Protein AF-A0A6A6KZ09-F1 (afdb_monomer)

pLDDT: mean 76.93, std 16.07, range [36.97, 96.5]

Radius of gyration: 19.45 Å; Cα contacts (8 Å, |Δi|>4): 81; chains: 1; bounding box: 39×42×60 Å

Organism: Hevea brasiliensis (NCBI:txid3981)

Solvent-accessible surface area (backbone atoms only — not comparable to full-atom values): 8174 Å² total; per-residue (Å²): 124,64,68,65,55,52,52,53,50,52,52,50,53,54,50,50,65,60,50,52,60,65,49,68,30,58,37,74,63,35,49,43,50,54,49,35,51,58,42,62,67,44,78,95,52,94,56,80,73,77,75,91,54,68,68,57,50,54,53,51,49,55,52,50,63,74,38,57,92,48,96,66,71,72,73,77,58,85,50,84,94,65,86,62,79,85,70,97,59,95,74,46,50,38,57,47,50,51,56,41,45,62,50,49,84,44,50,36,80,92,76,73,41,66,57,84,84,76,58,61,97,61,52,62,82,82,67,74,58,113

InterPro domains:
  IPR014044 CAP domain [PF00188] (32-111)
  IPR014044 CAP domain [SM00198] (26-126)
  IPR035940 CAP superfamily [G3DSA:3.40.33.10] (26-118)
  IPR035940 CAP superfamily [SSF55797] (23-130)

Sequence (130 aa):
MGLCKISVFLACVVGLALVLPSHAQNSIQDYLNAHNTARSAITGANIPALVWNTTLTTQVTAYINSVLGQCDINVDLSVSGLNVKVAQNVLTGLDAVNAWVSEQVYYNYATNSCNGGYSPPGNIPGQLPY

Foldseek 3Di:
DVVVVVVVVVVVVVVCVVVVVLVVQADPVNLQVLVQVLQVVPPPDPGDRDDDDVVVVVVVVVQQVVQPPDPDRDDPQVDPPDADDDDPDDDTSNNSLVVLSVLCVQADPVVRAGNPDDDDVRHDHTHDSD

Structure (mmCIF, N/CA/C/O backbone):
data_AF-A0A6A6KZ09-F1
#
_entry.id   AF-A0A6A6KZ09-F1
#
loop_
_atom_site.group_PDB
_atom_site.id
_atom_site.type_symbol
_atom_site.label_atom_id
_atom_site.label_alt_id
_atom_site.label_comp_id
_atom_site.label_asym_id
_atom_site.label_entity_id
_atom_site.label_seq_id
_atom_site.pdbx_PDB_ins_code
_atom_site.Cartn_x
_atom_site.Cartn_y
_atom_site.Cartn_z
_atom_site.occupancy
_atom_site.B_iso_or_equiv
_atom_site.auth_seq_id
_atom_site.auth_comp_id
_atom_site.auth_asym_id
_atom_site.auth_atom_id
_atom_site.pdbx_PDB_model_num
ATOM 1 N N . MET A 1 1 ? -22.647 -26.891 38.290 1.00 56.31 1 MET A N 1
ATOM 2 C CA . MET A 1 1 ? -21.599 -25.843 38.188 1.00 56.31 1 MET A CA 1
ATOM 3 C C . MET A 1 1 ? -20.588 -26.047 37.044 1.00 56.31 1 MET A C 1
ATOM 5 O O . MET A 1 1 ? -19.990 -25.065 36.628 1.00 56.31 1 MET A O 1
ATOM 9 N N . GLY A 1 2 ? -20.350 -27.274 36.546 1.00 55.88 2 GLY A N 1
ATOM 10 C CA . GLY A 1 2 ? -19.326 -27.547 35.515 1.00 55.88 2 GLY A CA 1
ATOM 11 C C . GLY A 1 2 ? -19.730 -27.232 34.065 1.00 55.88 2 GLY A C 1
ATOM 12 O O . GLY A 1 2 ? -18.916 -26.711 33.313 1.00 55.88 2 GLY A O 1
ATOM 13 N N . LEU A 1 3 ? -20.995 -27.458 33.687 1.00 54.03 3 LEU A N 1
ATOM 14 C CA . LEU A 1 3 ? -21.478 -27.234 32.313 1.00 54.03 3 LEU A CA 1
ATOM 15 C C . LEU A 1 3 ? -21.468 -25.755 31.882 1.00 54.03 3 LEU A C 1
ATOM 17 O O . LEU A 1 3 ? -21.058 -25.459 30.764 1.00 54.03 3 LEU A O 1
ATOM 21 N N . CYS A 1 4 ? -21.816 -24.812 32.769 1.00 52.12 4 CYS A N 1
ATOM 22 C CA . CYS A 1 4 ? -21.704 -23.377 32.460 1.00 52.12 4 CYS A CA 1
ATOM 23 C C . CYS A 1 4 ? -20.249 -22.931 32.255 1.00 52.12 4 CYS A C 1
ATOM 25 O O . CYS A 1 4 ? -19.993 -22.073 31.422 1.00 52.12 4 CYS A O 1
ATOM 27 N N . LYS A 1 5 ? -19.287 -23.528 32.974 1.00 50.59 5 LYS A N 1
ATOM 28 C CA . LYS A 1 5 ? -17.859 -23.202 32.827 1.00 50.59 5 LYS A CA 1
ATOM 29 C C . LYS A 1 5 ? -17.296 -23.692 31.491 1.00 50.59 5 LYS A C 1
ATOM 31 O O . LYS A 1 5 ? -16.530 -22.971 30.866 1.00 50.59 5 LYS A O 1
ATOM 36 N N . ILE A 1 6 ? -17.717 -24.875 31.039 1.00 61.97 6 ILE A N 1
ATOM 37 C CA . ILE A 1 6 ? -17.335 -25.429 29.730 1.00 61.97 6 ILE A CA 1
ATOM 38 C C . ILE A 1 6 ? -17.971 -24.612 28.596 1.00 61.97 6 ILE A C 1
ATOM 40 O O . ILE A 1 6 ? -17.287 -24.286 27.634 1.00 61.97 6 ILE A O 1
ATOM 44 N N . SER A 1 7 ? -19.241 -24.217 28.742 1.00 69.06 7 SER A N 1
ATOM 45 C CA . SER A 1 7 ? -19.957 -23.378 27.769 1.00 69.06 7 SER A CA 1
ATOM 46 C C . SER A 1 7 ? -19.316 -21.993 27.597 1.00 69.06 7 SER A C 1
A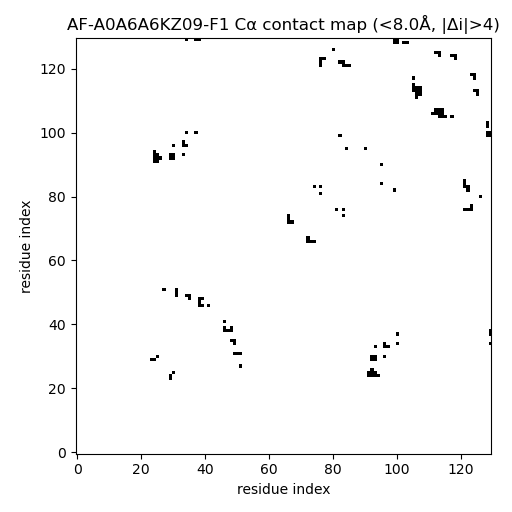TOM 48 O O . SER A 1 7 ? -19.065 -21.560 26.474 1.00 69.06 7 SER A O 1
ATOM 50 N N . VAL A 1 8 ? -18.951 -21.332 28.702 1.00 69.56 8 VAL A N 1
ATOM 51 C CA . VAL A 1 8 ? -18.245 -20.039 28.670 1.00 69.56 8 VAL A CA 1
ATOM 52 C C . VAL A 1 8 ? -16.852 -20.175 28.048 1.00 69.56 8 VAL A C 1
ATOM 54 O O . VAL A 1 8 ? -16.453 -19.333 27.250 1.00 69.56 8 VAL A O 1
ATOM 57 N N . PHE A 1 9 ? -16.122 -21.251 28.356 1.00 72.12 9 PHE A N 1
ATOM 58 C CA . PHE A 1 9 ? -14.796 -21.489 27.784 1.00 72.12 9 PHE A CA 1
ATOM 59 C C . PHE A 1 9 ? -14.858 -21.732 26.268 1.00 72.12 9 PHE A C 1
ATOM 61 O O . PHE A 1 9 ? -14.078 -21.148 25.521 1.00 72.12 9 PHE A O 1
ATOM 68 N N . LEU A 1 10 ? -15.827 -22.527 25.800 1.00 69.69 10 LEU A N 1
ATOM 69 C CA . LEU A 1 10 ? -16.043 -22.774 24.371 1.00 69.69 10 LEU A CA 1
ATOM 70 C C . LEU A 1 10 ? -16.433 -21.486 23.629 1.00 69.69 10 LEU A C 1
ATOM 72 O O . LEU A 1 10 ? -15.894 -21.208 22.561 1.00 69.69 10 LEU A O 1
ATOM 76 N N . ALA A 1 11 ? -17.313 -20.670 24.219 1.00 70.56 11 ALA A N 1
ATOM 77 C CA . ALA A 1 11 ? -17.700 -19.375 23.664 1.00 70.56 11 ALA A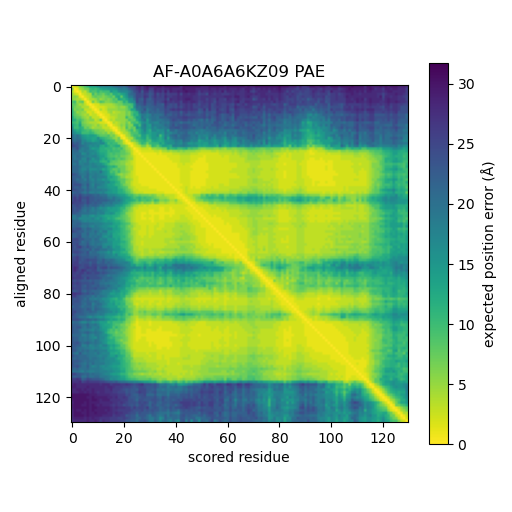 CA 1
ATOM 78 C C . ALA A 1 11 ? -16.511 -18.399 23.575 1.00 70.56 11 ALA A C 1
ATOM 80 O O . ALA A 1 11 ? -16.359 -17.716 22.564 1.00 70.56 11 ALA A O 1
ATOM 81 N N . CYS A 1 12 ? -15.626 -18.372 24.578 1.00 70.31 12 CYS A N 1
ATOM 82 C CA . CYS A 1 12 ? -14.395 -17.577 24.541 1.00 70.31 12 CYS A CA 1
ATOM 83 C C . CYS A 1 12 ? -13.420 -18.038 23.451 1.00 70.31 12 CYS A C 1
ATOM 85 O O . CYS A 1 12 ? -12.861 -17.196 22.755 1.00 70.31 12 CYS A O 1
ATOM 87 N N . VAL A 1 13 ? -13.216 -19.350 23.283 1.00 72.75 13 VAL A N 1
ATOM 88 C CA . VAL A 1 13 ? -12.305 -19.894 22.258 1.00 72.75 13 VAL A CA 1
ATOM 89 C C . VAL A 1 13 ? -12.826 -19.602 20.850 1.00 72.75 13 VAL A C 1
ATOM 91 O O . VAL A 1 13 ? -12.057 -19.167 19.996 1.00 72.75 13 VAL A O 1
ATOM 94 N N . VAL A 1 14 ? -14.132 -19.769 20.617 1.00 70.88 14 VAL A N 1
ATOM 95 C CA . VAL A 1 14 ? -14.765 -19.431 19.332 1.00 70.88 14 VAL A CA 1
ATOM 96 C C . VAL A 1 14 ? -14.723 -17.919 19.077 1.00 70.88 14 VAL A C 1
ATOM 98 O O . VAL A 1 14 ? -14.389 -17.499 17.973 1.00 70.88 14 VAL A O 1
ATOM 101 N N . GLY A 1 15 ? -14.981 -17.091 20.095 1.00 64.25 15 GLY A N 1
ATOM 102 C CA . GLY A 1 15 ? -14.870 -15.633 19.994 1.00 64.25 15 GLY A CA 1
ATOM 103 C C . GLY A 1 15 ? -13.452 -15.163 19.647 1.00 64.25 15 GLY A C 1
ATOM 104 O O . GLY A 1 15 ? -13.283 -14.363 18.731 1.00 64.25 15 GLY A O 1
ATOM 105 N N . LEU A 1 16 ? -12.420 -15.705 20.306 1.00 61.59 16 LEU A N 1
ATOM 106 C CA . LEU A 1 16 ? -11.020 -15.411 19.973 1.00 61.59 16 LEU A CA 1
ATOM 107 C C . LEU A 1 16 ? -10.675 -15.850 18.545 1.00 61.59 16 LEU A C 1
ATOM 109 O O . LEU A 1 16 ? -10.069 -15.081 17.803 1.00 61.59 16 LEU A O 1
ATOM 113 N N . ALA A 1 17 ? -11.086 -17.055 18.144 1.00 62.19 17 ALA A N 1
ATOM 114 C CA . ALA A 1 17 ? -10.800 -17.597 16.817 1.00 62.19 17 ALA A CA 1
ATOM 115 C C . ALA A 1 17 ? -11.421 -16.775 15.674 1.00 62.19 17 ALA A C 1
ATOM 117 O O . ALA A 1 17 ? -10.877 -16.775 14.575 1.00 62.19 17 ALA A O 1
ATOM 118 N N . LEU A 1 18 ? -12.527 -16.067 15.922 1.00 60.19 18 LEU A N 1
ATOM 119 C CA . LEU A 1 18 ? -13.186 -15.205 14.934 1.00 60.19 18 LEU A CA 1
ATOM 120 C C . LEU A 1 18 ? -12.644 -13.766 14.937 1.00 60.19 18 LEU A C 1
ATOM 122 O O . LEU A 1 18 ? -12.572 -13.137 13.884 1.00 60.19 18 LEU A O 1
ATOM 126 N N . VAL A 1 19 ? -12.225 -13.243 16.093 1.00 58.66 19 VAL A N 1
ATOM 127 C CA . VAL A 1 19 ? -11.699 -11.872 16.221 1.00 58.66 19 VAL A CA 1
ATOM 128 C C . VAL A 1 19 ? -10.245 -11.772 15.740 1.00 58.66 19 VAL A C 1
ATOM 130 O O . VAL A 1 19 ? -9.892 -10.821 15.043 1.00 58.66 19 VAL A O 1
ATOM 133 N N . LEU A 1 20 ? -9.405 -12.772 16.023 1.00 57.66 20 LEU A N 1
ATOM 134 C CA . LEU A 1 20 ? -7.997 -12.816 15.597 1.00 57.66 20 LEU A CA 1
ATOM 135 C C . LEU A 1 20 ? -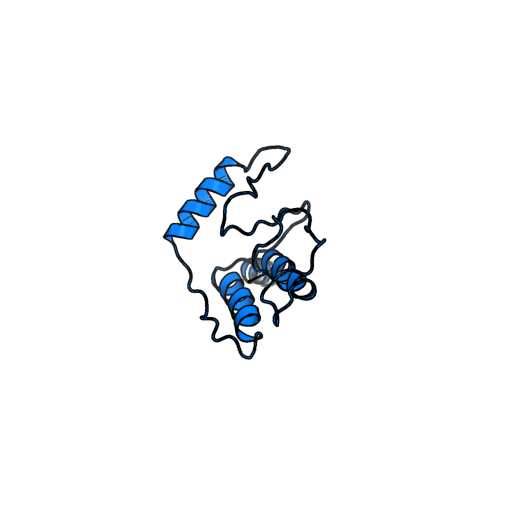7.777 -12.647 14.074 1.00 57.66 20 LEU A C 1
ATOM 137 O O . LEU A 1 20 ? -6.957 -11.804 13.705 1.00 57.66 20 LEU A O 1
ATOM 141 N N . PRO A 1 21 ? -8.488 -13.358 13.172 1.00 57.22 21 PRO A N 1
ATOM 142 C CA . PRO A 1 21 ? -8.298 -13.189 11.730 1.00 57.22 21 PRO A CA 1
ATOM 143 C C . PRO A 1 21 ? -8.726 -11.804 11.224 1.00 57.22 21 PRO A C 1
ATOM 145 O O . PRO A 1 21 ? -8.094 -11.285 10.310 1.00 57.22 21 PRO A O 1
ATOM 148 N N . SER A 1 22 ? -9.726 -11.161 11.845 1.00 57.50 22 SER A N 1
ATOM 149 C CA . SER A 1 22 ? -10.148 -9.802 11.460 1.00 57.50 22 SER A CA 1
ATOM 150 C C . SER A 1 22 ? -9.096 -8.724 11.763 1.00 57.50 22 SER A C 1
ATOM 152 O O . SER A 1 22 ? -9.004 -7.725 11.048 1.00 57.50 22 SER A O 1
ATOM 154 N N . HIS A 1 23 ? -8.252 -8.934 12.779 1.00 59.25 23 HIS A N 1
ATOM 155 C CA . HIS A 1 23 ? -7.127 -8.045 13.087 1.00 59.25 23 HIS A CA 1
ATOM 156 C C . HIS A 1 23 ? -5.867 -8.376 12.280 1.00 59.25 23 HIS A C 1
ATOM 158 O O . HIS A 1 23 ? -5.100 -7.467 11.970 1.00 59.25 23 HIS A O 1
ATOM 164 N N . ALA A 1 24 ? -5.681 -9.644 11.903 1.00 66.31 24 ALA A N 1
ATOM 165 C CA . ALA A 1 24 ? -4.547 -10.119 11.105 1.00 66.31 24 ALA A CA 1
ATOM 166 C C . ALA A 1 24 ? -4.588 -9.700 9.622 1.00 66.31 24 ALA A C 1
ATOM 168 O O . ALA A 1 24 ? -3.766 -10.158 8.840 1.00 66.31 24 ALA A O 1
ATOM 169 N N . GLN A 1 25 ? -5.575 -8.905 9.205 1.00 79.75 25 GLN A N 1
ATOM 170 C CA . GLN A 1 25 ? -5.679 -8.368 7.840 1.00 79.75 25 GLN A CA 1
ATOM 171 C C . GLN A 1 25 ? -5.678 -6.831 7.820 1.00 79.75 25 GLN A C 1
ATOM 173 O O . GLN A 1 25 ? -5.819 -6.213 6.765 1.00 79.75 25 GLN A O 1
ATOM 178 N N . ASN A 1 26 ? -5.545 -6.210 8.996 1.00 88.25 26 ASN A N 1
ATOM 179 C CA . ASN A 1 26 ? -5.625 -4.765 9.207 1.00 88.25 26 ASN A CA 1
ATOM 180 C C . ASN A 1 26 ? -4.448 -4.227 10.038 1.00 88.25 26 ASN A C 1
ATOM 182 O O . ASN A 1 26 ? -4.452 -3.056 10.421 1.00 88.25 26 ASN A O 1
ATOM 186 N N . SER A 1 27 ? -3.448 -5.056 10.347 1.00 92.44 27 SER A N 1
ATOM 187 C CA . SER A 1 27 ? -2.255 -4.612 11.060 1.00 92.44 27 SER A CA 1
ATOM 188 C C . SER A 1 27 ? -1.296 -3.884 10.116 1.00 92.44 27 SER A C 1
ATOM 190 O O . SER A 1 27 ? -1.260 -4.142 8.915 1.00 92.44 27 SER A O 1
ATOM 192 N N . ILE A 1 28 ? -0.453 -3.006 10.670 1.00 93.62 28 ILE A N 1
ATOM 193 C CA . ILE A 1 28 ? 0.642 -2.336 9.940 1.00 93.62 28 ILE A CA 1
ATOM 194 C C . ILE A 1 28 ? 1.486 -3.340 9.142 1.00 93.62 28 ILE A C 1
ATOM 196 O O . ILE A 1 28 ? 1.887 -3.070 8.009 1.00 93.62 28 ILE A O 1
ATOM 200 N N . GLN A 1 29 ? 1.745 -4.507 9.735 1.00 95.19 29 GLN A N 1
ATOM 201 C CA . GLN A 1 29 ? 2.570 -5.530 9.117 1.00 95.19 29 GLN A CA 1
ATOM 202 C C . GLN A 1 29 ? 1.891 -6.150 7.893 1.00 95.19 29 GLN A C 1
ATOM 204 O O . GLN A 1 29 ? 2.590 -6.490 6.944 1.00 95.19 29 GLN A O 1
ATOM 209 N N . ASP A 1 30 ? 0.560 -6.238 7.866 1.00 94.50 30 ASP A N 1
ATOM 210 C CA . ASP A 1 30 ? -0.178 -6.783 6.720 1.00 94.50 30 ASP A CA 1
ATOM 211 C C . ASP A 1 30 ? -0.055 -5.857 5.508 1.00 94.50 30 ASP A C 1
ATOM 213 O O . ASP A 1 30 ? 0.279 -6.315 4.414 1.00 94.50 30 ASP A O 1
ATOM 217 N N . TYR A 1 31 ? -0.204 -4.543 5.722 1.00 93.75 31 TYR A N 1
ATOM 218 C CA . TYR A 1 31 ? 0.038 -3.538 4.682 1.00 93.75 31 TYR A CA 1
ATOM 219 C C . TYR A 1 31 ? 1.474 -3.610 4.153 1.00 93.75 31 TYR A C 1
ATOM 221 O O . TYR A 1 31 ? 1.678 -3.636 2.939 1.00 93.75 31 TYR A O 1
ATOM 229 N N . LEU A 1 32 ? 2.474 -3.649 5.043 1.00 95.94 32 LEU A N 1
ATOM 230 C CA . LEU A 1 32 ? 3.882 -3.710 4.638 1.00 95.94 32 LEU A CA 1
ATOM 231 C C . LEU A 1 32 ? 4.220 -5.009 3.908 1.00 95.94 32 LEU A C 1
ATOM 233 O O . LEU A 1 32 ? 4.891 -4.966 2.881 1.00 95.94 32 LEU A O 1
ATOM 237 N N . ASN A 1 33 ? 3.768 -6.155 4.417 1.00 96.19 33 ASN A N 1
ATOM 238 C CA . ASN A 1 33 ? 4.050 -7.458 3.822 1.00 96.19 33 ASN A CA 1
ATOM 239 C C . ASN A 1 33 ? 3.473 -7.555 2.414 1.00 96.19 33 ASN A C 1
ATOM 241 O O . ASN A 1 33 ? 4.185 -7.972 1.501 1.00 96.19 33 ASN A O 1
ATOM 245 N N . ALA A 1 34 ? 2.217 -7.147 2.224 1.00 95.62 34 ALA A N 1
ATOM 246 C CA . ALA A 1 34 ? 1.571 -7.193 0.920 1.00 95.62 34 ALA A CA 1
ATOM 247 C C . ALA A 1 34 ? 2.285 -6.286 -0.100 1.00 95.62 34 ALA A C 1
ATOM 249 O O . ALA A 1 34 ? 2.659 -6.760 -1.175 1.00 95.62 34 ALA A O 1
ATOM 250 N N . HIS A 1 35 ? 2.594 -5.033 0.263 1.00 95.69 35 HIS A N 1
ATOM 251 C CA . HIS A 1 35 ? 3.356 -4.133 -0.614 1.00 95.69 35 HIS A CA 1
ATOM 252 C C . HIS A 1 35 ? 4.762 -4.666 -0.908 1.00 95.69 35 HIS A C 1
ATOM 254 O O . HIS A 1 35 ? 5.181 -4.719 -2.060 1.00 95.69 35 HIS A O 1
ATOM 260 N N . ASN A 1 36 ? 5.509 -5.089 0.113 1.00 96.31 36 ASN A N 1
ATOM 261 C CA . ASN A 1 36 ? 6.892 -5.538 -0.060 1.00 96.31 36 ASN A CA 1
ATOM 262 C C . ASN A 1 36 ? 6.985 -6.852 -0.844 1.00 96.31 36 ASN A C 1
ATOM 264 O O . ASN A 1 36 ? 7.942 -7.053 -1.594 1.00 96.31 36 ASN A O 1
ATOM 268 N N . THR A 1 37 ? 5.970 -7.713 -0.744 1.00 95.69 37 THR A N 1
ATOM 269 C CA . THR A 1 37 ? 5.850 -8.903 -1.595 1.00 95.69 37 THR A CA 1
ATOM 270 C C . THR A 1 37 ? 5.681 -8.495 -3.056 1.00 95.69 37 THR A C 1
ATOM 272 O O . THR A 1 37 ? 6.456 -8.939 -3.898 1.00 95.69 37 THR A O 1
ATOM 275 N N . ALA A 1 38 ? 4.749 -7.586 -3.360 1.00 94.19 38 ALA A N 1
ATOM 276 C CA . ALA A 1 38 ? 4.548 -7.096 -4.725 1.00 94.19 38 ALA A CA 1
ATOM 277 C C . ALA A 1 38 ? 5.801 -6.404 -5.292 1.00 94.19 38 ALA A C 1
ATOM 279 O O . ALA A 1 38 ? 6.214 -6.680 -6.415 1.00 94.19 38 ALA A O 1
ATOM 280 N N . ARG A 1 39 ? 6.461 -5.559 -4.491 1.00 94.12 39 ARG A N 1
ATOM 281 C CA . ARG A 1 39 ? 7.681 -4.834 -4.887 1.00 94.12 39 ARG A CA 1
ATOM 282 C C . ARG A 1 39 ? 8.858 -5.766 -5.169 1.00 94.12 39 ARG A C 1
ATOM 284 O O . ARG A 1 39 ? 9.585 -5.544 -6.130 1.00 94.12 39 ARG A O 1
ATOM 291 N N . SER A 1 40 ? 9.038 -6.808 -4.356 1.00 93.75 40 SER A N 1
ATOM 292 C CA . SER A 1 40 ? 10.132 -7.779 -4.531 1.00 93.75 40 SER A CA 1
ATOM 293 C C . SER A 1 40 ? 9.910 -8.754 -5.690 1.00 93.75 40 SER A C 1
ATOM 295 O O . SER A 1 40 ? 10.881 -9.278 -6.232 1.00 93.75 40 SER A O 1
ATOM 297 N N . ALA A 1 41 ? 8.660 -8.968 -6.111 1.00 92.12 41 ALA A N 1
ATOM 298 C CA . ALA A 1 41 ? 8.336 -9.795 -7.271 1.00 92.12 41 ALA A CA 1
ATOM 299 C C . ALA A 1 41 ? 8.783 -9.169 -8.608 1.00 92.12 41 ALA A C 1
ATOM 301 O O . ALA A 1 41 ? 8.901 -9.874 -9.611 1.00 92.12 41 ALA A O 1
ATOM 302 N N . ILE A 1 42 ? 9.060 -7.862 -8.636 1.00 88.88 42 ILE A N 1
ATOM 303 C CA . ILE A 1 42 ? 9.521 -7.155 -9.833 1.00 88.88 42 ILE A CA 1
ATOM 304 C C . ILE A 1 42 ? 11.025 -7.397 -10.006 1.00 88.88 42 ILE A C 1
ATOM 306 O O . ILE A 1 42 ? 11.876 -6.662 -9.509 1.00 88.88 42 ILE A O 1
ATOM 310 N N . THR A 1 43 ? 11.369 -8.454 -10.736 1.00 84.44 43 THR A N 1
ATOM 311 C CA . THR A 1 43 ? 12.765 -8.800 -11.021 1.00 84.44 43 THR A CA 1
ATOM 312 C C . THR A 1 43 ? 13.406 -7.801 -11.986 1.00 84.44 43 THR A C 1
ATOM 314 O O . THR A 1 43 ? 12.798 -7.426 -12.985 1.00 84.44 43 THR A O 1
ATOM 317 N N . GLY A 1 44 ? 14.657 -7.411 -11.732 1.00 81.19 44 GLY A N 1
ATOM 318 C CA . GLY A 1 44 ? 15.420 -6.503 -12.603 1.00 81.19 44 GLY A CA 1
ATOM 319 C C . GLY A 1 44 ? 15.280 -5.018 -12.256 1.00 81.19 44 GLY A C 1
ATOM 320 O O . GLY A 1 44 ? 16.089 -4.214 -12.714 1.00 81.19 44 GLY A O 1
ATOM 321 N N . ALA A 1 45 ? 14.332 -4.661 -11.387 1.00 76.31 45 ALA A N 1
ATOM 322 C CA . ALA A 1 45 ? 14.278 -3.361 -10.737 1.00 76.31 45 ALA A CA 1
ATOM 323 C C . ALA A 1 45 ? 14.678 -3.533 -9.264 1.00 76.31 45 ALA A C 1
ATOM 325 O O . ALA A 1 45 ? 14.046 -4.278 -8.520 1.00 76.31 45 ALA A O 1
ATOM 326 N N . ASN A 1 46 ? 15.739 -2.856 -8.822 1.00 84.94 46 ASN A N 1
ATOM 327 C CA . ASN A 1 46 ? 16.150 -2.867 -7.415 1.00 84.94 46 ASN A CA 1
ATOM 328 C C . ASN A 1 46 ? 15.225 -1.955 -6.600 1.00 84.94 46 ASN A C 1
ATOM 330 O O . ASN A 1 46 ? 15.591 -0.832 -6.259 1.00 84.94 46 ASN A O 1
ATOM 334 N N . ILE A 1 47 ? 14.005 -2.425 -6.340 1.00 89.81 47 ILE A N 1
ATOM 335 C CA . ILE A 1 47 ? 12.970 -1.671 -5.635 1.00 89.81 47 ILE A CA 1
ATOM 336 C C . ILE A 1 47 ? 13.116 -1.907 -4.122 1.00 89.81 47 ILE A C 1
ATOM 338 O O . ILE A 1 47 ? 12.928 -3.034 -3.662 1.00 89.81 47 ILE A O 1
ATOM 342 N N . PRO A 1 48 ? 13.419 -0.871 -3.315 1.00 94.00 48 PRO A N 1
ATOM 343 C CA . PRO A 1 48 ? 13.534 -1.029 -1.870 1.00 94.00 48 PRO A CA 1
ATOM 344 C C . PRO A 1 48 ? 12.195 -1.389 -1.226 1.00 94.00 48 PRO A C 1
ATOM 346 O O . PRO A 1 48 ? 11.135 -0.903 -1.648 1.00 94.00 48 PRO A O 1
ATOM 349 N N . ALA A 1 49 ? 12.262 -2.191 -0.164 1.00 95.25 49 ALA A N 1
ATOM 350 C CA . ALA A 1 49 ? 11.126 -2.456 0.706 1.00 95.25 49 ALA A CA 1
ATOM 351 C C . ALA A 1 49 ? 10.669 -1.166 1.405 1.00 95.25 49 ALA A C 1
ATOM 353 O O . ALA A 1 49 ? 11.481 -0.349 1.844 1.00 95.25 49 ALA A O 1
ATOM 354 N N . LEU A 1 50 ? 9.356 -0.998 1.517 1.00 96.44 50 LEU A N 1
ATOM 355 C CA . LEU A 1 50 ? 8.730 0.049 2.302 1.00 96.44 50 LEU A CA 1
ATOM 356 C C . LEU A 1 50 ? 8.918 -0.220 3.794 1.00 96.44 50 LEU A C 1
ATOM 358 O O . LEU A 1 50 ? 8.909 -1.366 4.256 1.00 96.44 50 LEU A O 1
ATOM 362 N N . VAL A 1 51 ? 9.015 0.875 4.541 1.00 96.50 51 VAL A N 1
ATOM 363 C CA . VAL A 1 51 ? 8.997 0.903 6.003 1.00 96.50 51 VAL A CA 1
ATOM 364 C C . VAL A 1 51 ? 7.837 1.771 6.464 1.00 96.50 51 VAL A C 1
ATOM 366 O O . VAL A 1 51 ? 7.482 2.753 5.809 1.00 96.50 51 VAL A O 1
ATOM 369 N N . TRP A 1 52 ? 7.230 1.408 7.591 1.00 95.50 52 TRP A N 1
ATOM 370 C CA . TRP A 1 52 ? 6.109 2.172 8.121 1.00 95.50 52 TRP A CA 1
ATOM 371 C C . TRP A 1 52 ? 6.563 3.552 8.598 1.00 95.50 52 TRP A C 1
ATOM 373 O O . TRP A 1 52 ? 7.580 3.677 9.281 1.00 95.50 52 TRP A O 1
ATOM 383 N N . ASN A 1 53 ? 5.783 4.584 8.283 1.00 95.69 53 ASN A N 1
ATOM 384 C CA . ASN A 1 53 ? 6.048 5.950 8.712 1.00 95.69 53 ASN A CA 1
ATOM 385 C C . ASN A 1 53 ? 4.867 6.475 9.539 1.00 95.69 53 ASN A C 1
ATOM 387 O O . ASN A 1 53 ? 3.745 6.637 9.050 1.00 95.69 53 ASN A O 1
ATOM 391 N N . THR A 1 54 ? 5.127 6.756 10.813 1.00 94.75 54 THR A N 1
ATOM 392 C CA . THR A 1 54 ? 4.108 7.221 11.761 1.00 94.75 54 THR A CA 1
ATOM 393 C C . THR A 1 54 ? 3.644 8.649 11.476 1.00 94.75 54 THR A C 1
ATOM 395 O O . THR A 1 54 ? 2.474 8.955 11.688 1.00 94.75 54 THR A O 1
ATOM 398 N N . THR A 1 55 ? 4.502 9.509 10.923 1.00 93.88 55 THR A N 1
ATOM 399 C CA . THR A 1 55 ? 4.111 10.854 10.473 1.00 93.88 55 THR A CA 1
ATOM 400 C C . THR A 1 55 ? 3.102 10.772 9.329 1.00 93.88 55 THR A C 1
ATOM 402 O O . THR A 1 55 ? 2.064 11.430 9.398 1.00 93.88 55 THR A O 1
ATOM 405 N N . LEU A 1 56 ? 3.350 9.914 8.330 1.00 90.75 56 LEU A N 1
ATOM 406 C CA . LEU A 1 56 ? 2.387 9.666 7.247 1.00 90.75 56 LEU A CA 1
ATOM 407 C C . LEU A 1 56 ? 1.073 9.095 7.788 1.00 90.75 56 LEU A C 1
ATOM 409 O O . LEU A 1 56 ? 0.003 9.521 7.367 1.00 90.75 56 LEU A O 1
ATOM 413 N N . THR A 1 57 ? 1.137 8.191 8.770 1.00 91.00 57 THR A N 1
ATOM 414 C CA . THR A 1 57 ? -0.067 7.633 9.412 1.00 91.00 57 THR A CA 1
ATOM 415 C C . THR A 1 57 ? -0.932 8.734 10.022 1.00 91.00 57 THR A C 1
ATOM 417 O O . THR A 1 57 ? -2.141 8.759 9.801 1.00 91.00 57 THR A O 1
ATOM 420 N N . THR A 1 58 ? -0.324 9.669 10.756 1.00 91.88 58 THR A N 1
ATOM 421 C CA . THR A 1 58 ? -1.036 10.800 11.368 1.00 91.88 58 THR A CA 1
ATOM 422 C C . THR A 1 58 ? -1.676 11.696 10.310 1.00 91.88 58 THR A C 1
ATOM 424 O O . THR A 1 58 ? -2.840 12.068 10.447 1.00 91.88 58 THR A O 1
ATOM 427 N N . GLN A 1 59 ? -0.945 12.008 9.236 1.00 88.44 59 GLN A N 1
ATOM 428 C CA . GLN A 1 59 ? -1.445 12.838 8.137 1.00 88.44 59 GLN A CA 1
ATOM 429 C C . GLN A 1 59 ? -2.622 12.176 7.407 1.00 88.44 59 GLN A C 1
ATOM 431 O O . GLN A 1 59 ? -3.667 12.802 7.239 1.00 88.44 59 GLN A O 1
ATOM 436 N N . VAL A 1 60 ? -2.488 10.897 7.040 1.00 86.69 60 VAL A N 1
ATOM 437 C CA . VAL A 1 60 ? -3.551 10.132 6.370 1.00 86.69 60 VAL A CA 1
ATOM 438 C C . VAL A 1 60 ? -4.758 9.963 7.289 1.00 86.69 60 VAL A C 1
ATOM 440 O O . VAL A 1 60 ? -5.881 10.152 6.845 1.00 86.69 60 VAL A O 1
ATOM 443 N N . THR A 1 61 ? -4.557 9.691 8.580 1.00 88.00 61 THR A N 1
ATOM 444 C CA . THR A 1 61 ? -5.666 9.575 9.544 1.00 88.00 61 THR A CA 1
ATOM 445 C C . THR A 1 61 ? -6.441 10.886 9.667 1.00 88.00 61 THR A C 1
ATOM 447 O O . THR A 1 61 ? -7.669 10.874 9.665 1.00 88.00 61 THR A O 1
ATOM 450 N N . ALA A 1 62 ? -5.745 12.025 9.741 1.00 88.50 62 ALA A N 1
ATOM 451 C CA . ALA A 1 62 ? -6.389 13.336 9.792 1.00 88.50 62 ALA A CA 1
ATOM 452 C C . ALA A 1 62 ? -7.194 13.633 8.517 1.00 88.50 62 ALA A C 1
ATOM 454 O O . ALA A 1 62 ? -8.314 14.131 8.607 1.00 88.50 62 ALA A O 1
ATOM 455 N N . TYR A 1 63 ? -6.649 13.284 7.349 1.00 84.06 63 TYR A N 1
ATOM 456 C CA . TYR A 1 63 ? -7.338 13.418 6.068 1.00 84.06 63 TYR A CA 1
ATOM 457 C C . TYR A 1 63 ? -8.564 12.502 5.962 1.00 84.06 63 TYR A C 1
ATOM 459 O O . TYR A 1 63 ? -9.650 12.959 5.632 1.0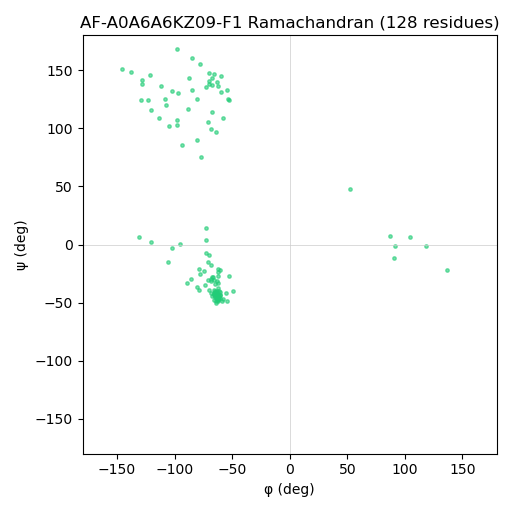0 84.06 63 TYR A O 1
ATOM 467 N N . ILE A 1 6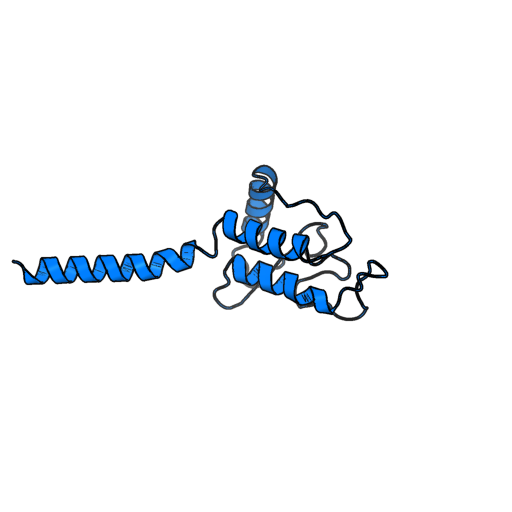4 ? -8.439 11.221 6.314 1.00 83.56 64 ILE A N 1
ATOM 468 C CA . ILE A 1 64 ? -9.574 10.291 6.302 1.00 83.56 64 ILE A CA 1
ATOM 469 C C . ILE A 1 64 ? -10.673 10.776 7.258 1.00 83.56 64 ILE A C 1
ATOM 471 O O . ILE A 1 64 ? -11.836 10.836 6.873 1.00 83.56 64 ILE A O 1
ATOM 475 N N . ASN A 1 65 ? -10.321 11.231 8.462 1.00 86.06 65 ASN A N 1
ATOM 476 C CA . ASN A 1 65 ? -11.293 11.785 9.407 1.00 86.06 65 ASN A CA 1
ATOM 477 C C . ASN A 1 65 ? -12.005 13.052 8.900 1.00 86.06 65 ASN A C 1
ATOM 479 O O . ASN A 1 65 ? -13.102 13.333 9.376 1.00 86.06 65 ASN A O 1
ATOM 483 N N . SER A 1 66 ? -11.428 13.812 7.960 1.00 83.75 66 SER A N 1
ATOM 484 C CA . SER A 1 66 ? -12.103 14.982 7.378 1.00 83.75 66 SER A CA 1
ATOM 485 C C . SER A 1 66 ? -13.137 14.613 6.308 1.00 83.75 66 SER A C 1
ATOM 487 O O . SER A 1 66 ? -14.049 15.400 6.048 1.00 83.75 66 SER A O 1
ATOM 489 N N . VAL A 1 67 ? -13.027 13.418 5.717 1.00 79.38 67 VAL A N 1
ATOM 490 C CA . VAL A 1 67 ? -13.944 12.914 4.678 1.00 79.38 67 VAL A CA 1
ATOM 491 C C . VAL A 1 67 ? -14.915 11.841 5.190 1.00 79.38 67 VAL A C 1
ATOM 493 O O . VAL A 1 67 ? -15.920 11.559 4.537 1.00 79.38 67 VAL A O 1
ATOM 496 N N . LEU A 1 68 ? -14.659 11.258 6.366 1.00 77.38 68 LEU A N 1
ATOM 497 C CA . LEU A 1 68 ? -15.574 10.332 7.038 1.00 77.38 68 LEU A CA 1
ATOM 498 C C . LEU A 1 68 ? -16.850 11.047 7.522 1.00 77.38 68 LEU A C 1
ATOM 500 O O . LEU A 1 68 ? -16.814 12.178 7.998 1.00 77.38 68 LEU A O 1
ATOM 504 N N . GLY A 1 69 ? -17.993 10.358 7.437 1.00 69.06 69 GLY A N 1
ATOM 505 C CA . GLY A 1 69 ? -19.296 10.863 7.898 1.00 69.06 69 GLY A CA 1
ATOM 506 C C . GLY A 1 69 ? -20.127 11.591 6.837 1.00 69.06 69 GLY A C 1
ATOM 507 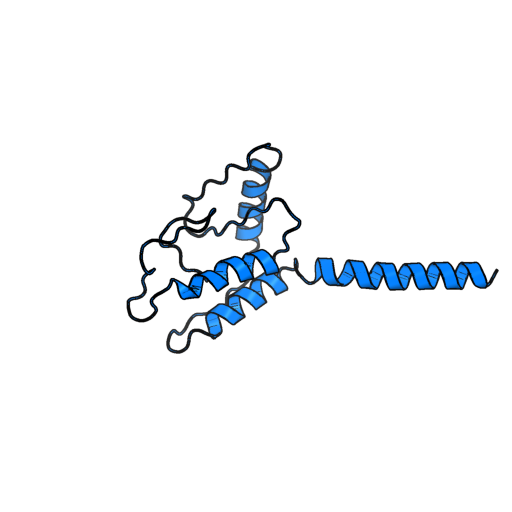O O . GLY A 1 69 ? -21.258 11.987 7.117 1.00 69.06 69 GLY A O 1
ATOM 508 N N . GLN A 1 70 ? -19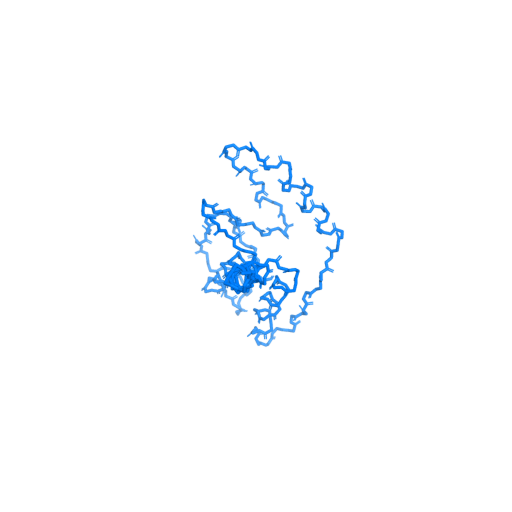.609 11.733 5.616 1.00 70.25 70 GLN A N 1
ATOM 509 C CA . GLN A 1 70 ? -20.380 12.204 4.465 1.00 70.25 70 GLN A CA 1
ATOM 510 C C . GLN A 1 70 ? -21.076 11.015 3.780 1.00 70.25 70 GLN A C 1
ATOM 512 O O . GLN A 1 70 ? -20.516 9.920 3.727 1.00 70.25 70 GLN A O 1
ATOM 517 N N . CYS A 1 71 ? -22.304 11.209 3.279 1.00 67.62 71 CYS A N 1
ATOM 518 C CA . CYS A 1 71 ? -23.032 10.159 2.543 1.00 67.62 71 CYS A CA 1
ATOM 519 C C . CYS A 1 71 ? -22.306 9.768 1.248 1.00 67.62 71 CYS A C 1
ATOM 521 O O . CYS A 1 71 ? -22.324 8.601 0.867 1.00 67.62 71 CYS A O 1
ATOM 523 N N . ASP A 1 72 ? -21.616 10.736 0.644 1.00 69.56 72 ASP A N 1
ATOM 524 C CA . ASP A 1 72 ? -20.713 10.540 -0.479 1.00 69.56 72 ASP A CA 1
ATOM 525 C C . ASP A 1 72 ? -19.288 10.842 -0.013 1.00 69.56 72 ASP A C 1
ATOM 527 O O . ASP A 1 72 ? -18.934 11.990 0.261 1.00 69.56 72 ASP A O 1
ATOM 531 N N . ILE A 1 73 ? -18.466 9.798 0.110 1.00 69.69 73 ILE A N 1
ATOM 532 C CA . ILE A 1 73 ? -17.046 9.938 0.444 1.00 69.69 73 ILE A CA 1
ATOM 533 C C . ILE A 1 73 ? -16.348 10.596 -0.751 1.00 69.69 73 ILE A C 1
ATOM 535 O O . ILE A 1 73 ? -16.032 9.936 -1.741 1.00 69.69 73 ILE A O 1
ATOM 539 N N . ASN A 1 74 ? -16.117 11.906 -0.660 1.00 72.56 74 ASN A N 1
ATOM 540 C CA . ASN A 1 74 ? -15.398 12.664 -1.676 1.00 72.56 74 ASN A CA 1
ATOM 541 C C . ASN A 1 74 ? -13.912 12.754 -1.317 1.00 72.56 74 ASN A C 1
ATOM 543 O O . ASN A 1 74 ? -13.462 13.694 -0.661 1.00 72.56 74 ASN A O 1
ATOM 547 N N . VAL A 1 75 ? -13.160 11.735 -1.718 1.00 73.06 75 VAL A N 1
ATOM 548 C 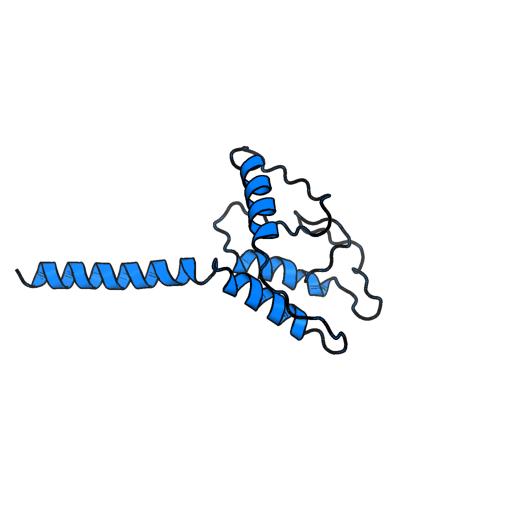CA . VAL A 1 75 ? -11.703 11.730 -1.595 1.00 73.06 75 VAL A CA 1
ATOM 549 C C . VAL A 1 75 ? -11.133 12.537 -2.756 1.00 73.06 75 VAL A C 1
ATOM 551 O O . VAL A 1 75 ? -11.389 12.225 -3.917 1.00 73.06 75 VAL A O 1
ATOM 554 N N . ASP A 1 76 ? -10.317 13.540 -2.441 1.00 74.06 76 ASP A N 1
ATOM 555 C CA . ASP A 1 76 ? -9.445 14.188 -3.411 1.00 74.06 76 ASP A CA 1
ATOM 556 C C . ASP A 1 76 ? -8.416 13.175 -3.918 1.00 74.06 76 ASP A C 1
ATOM 558 O O . ASP A 1 76 ? -7.395 12.898 -3.283 1.00 74.06 76 ASP A O 1
ATOM 562 N N . LEU A 1 77 ? -8.730 12.585 -5.068 1.00 70.19 77 LEU A N 1
ATOM 563 C CA . LEU A 1 77 ? -7.844 11.647 -5.728 1.00 70.19 77 LEU A CA 1
ATOM 564 C C . LEU A 1 77 ? -6.630 12.341 -6.325 1.00 70.19 77 LEU A C 1
ATOM 566 O O . LEU A 1 77 ? -5.698 11.625 -6.619 1.00 70.19 77 LEU A O 1
ATOM 570 N N . SER A 1 78 ? -6.596 13.675 -6.476 1.00 70.00 78 SER A N 1
ATOM 571 C CA . SER A 1 78 ? -5.480 14.403 -7.104 1.00 70.00 78 SER A CA 1
ATOM 572 C C . SER A 1 78 ? -4.204 14.479 -6.255 1.00 70.00 78 SER A C 1
ATOM 574 O O . SER A 1 78 ? -3.157 14.921 -6.737 1.00 70.00 78 SER A O 1
ATOM 576 N N . VAL A 1 79 ? -4.267 14.025 -5.001 1.00 72.06 79 VAL A N 1
ATOM 577 C CA . VAL A 1 79 ? -3.135 14.014 -4.072 1.00 72.06 79 VAL A CA 1
ATOM 578 C C . VAL A 1 79 ? -2.104 12.963 -4.496 1.00 72.06 79 VAL A C 1
ATOM 580 O O . VAL A 1 79 ? -2.274 11.764 -4.280 1.00 72.06 79 VAL A O 1
ATOM 583 N N . SER A 1 80 ? -0.983 13.425 -5.053 1.00 76.06 80 SER A N 1
ATOM 584 C CA . SER A 1 80 ? 0.154 12.568 -5.405 1.00 76.06 80 SER A CA 1
ATOM 585 C C . SER A 1 80 ? 0.655 11.744 -4.214 1.00 76.06 80 SER A C 1
ATOM 587 O O . SER A 1 80 ? 0.922 12.281 -3.139 1.00 76.06 80 SER A O 1
ATOM 589 N N . GLY A 1 81 ? 0.870 10.444 -4.436 1.00 80.50 81 GLY A N 1
ATOM 590 C CA . GLY A 1 81 ? 1.422 9.524 -3.435 1.00 80.50 81 GLY A CA 1
ATOM 591 C C . GLY A 1 81 ? 0.384 8.895 -2.502 1.00 80.50 81 GLY A C 1
ATOM 592 O O . GLY A 1 81 ? 0.767 8.202 -1.560 1.00 80.50 81 GLY A O 1
ATOM 593 N N . LEU A 1 82 ? -0.909 9.111 -2.755 1.00 81.31 82 LEU A N 1
ATOM 594 C CA . LEU A 1 82 ? -2.008 8.500 -2.014 1.00 81.31 82 LEU A CA 1
ATOM 595 C C . LEU A 1 82 ? -2.715 7.441 -2.869 1.00 81.31 82 LEU A C 1
ATOM 597 O O . LEU A 1 82 ? -3.203 7.753 -3.949 1.00 81.31 82 LEU A O 1
ATOM 601 N N . ASN A 1 83 ? -2.825 6.212 -2.367 1.00 85.75 83 ASN A N 1
ATOM 602 C CA . ASN A 1 83 ? -3.737 5.210 -2.922 1.00 85.75 83 ASN A CA 1
ATOM 603 C C . ASN A 1 83 ? -4.973 5.123 -2.024 1.00 85.75 83 ASN A C 1
ATOM 605 O O . ASN A 1 83 ? -4.843 5.024 -0.800 1.00 85.75 83 ASN A O 1
ATOM 609 N N . VAL A 1 84 ? -6.171 5.145 -2.615 1.00 83.06 84 VAL A N 1
ATOM 610 C CA . VAL A 1 84 ? -7.431 5.059 -1.865 1.00 83.06 84 VAL A CA 1
ATOM 611 C C . VAL A 1 84 ? -8.317 3.972 -2.441 1.00 83.06 84 VAL A C 1
ATOM 613 O O . VAL A 1 84 ? -8.452 3.811 -3.650 1.00 83.06 84 VAL A O 1
ATOM 616 N N . LYS A 1 85 ? -8.949 3.207 -1.552 1.00 82.12 85 LYS A N 1
ATOM 617 C CA . LYS A 1 85 ? -9.989 2.256 -1.919 1.00 82.12 85 LYS A CA 1
ATOM 618 C C . LYS A 1 85 ? -11.208 2.491 -1.046 1.00 82.12 85 LYS A C 1
ATOM 620 O O . LYS A 1 85 ? -11.119 2.452 0.176 1.00 82.12 85 LYS A O 1
ATOM 625 N N . VAL A 1 86 ? -12.344 2.720 -1.695 1.00 78.25 86 VAL A N 1
ATOM 626 C CA . VAL A 1 86 ? -13.653 2.824 -1.048 1.00 78.25 86 VAL A CA 1
ATOM 627 C C . VAL A 1 86 ? -14.479 1.616 -1.475 1.00 78.25 86 VAL A C 1
ATOM 629 O O . VAL A 1 86 ? -14.473 1.230 -2.646 1.00 78.25 86 VAL A O 1
ATOM 632 N N . ALA A 1 87 ? -15.170 0.999 -0.523 1.00 77.75 87 ALA A N 1
ATOM 633 C CA . ALA A 1 87 ? -16.065 -0.122 -0.764 1.00 77.75 87 ALA A CA 1
ATOM 634 C C . ALA A 1 87 ? -17.344 0.050 0.060 1.00 77.75 87 ALA A C 1
ATOM 636 O O . ALA A 1 87 ? -17.316 0.618 1.148 1.00 77.75 87 ALA A O 1
ATOM 637 N N . GLN A 1 88 ? -18.464 -0.450 -0.466 1.00 74.88 88 GLN A N 1
ATOM 638 C CA . GLN A 1 88 ? -19.744 -0.475 0.254 1.00 74.88 88 GLN A CA 1
ATOM 639 C C . GLN A 1 88 ? -19.808 -1.604 1.295 1.00 74.88 88 GLN A C 1
ATOM 641 O O . GLN A 1 88 ? -20.550 -1.511 2.268 1.00 74.88 88 GLN A O 1
ATOM 646 N N . ASN A 1 89 ? -19.030 -2.667 1.084 1.00 78.44 89 ASN A N 1
ATOM 647 C CA . ASN A 1 89 ? -18.901 -3.795 2.001 1.00 78.44 89 ASN A CA 1
ATOM 648 C C . ASN A 1 89 ? -17.652 -3.636 2.876 1.00 78.44 89 ASN A C 1
ATOM 650 O O . ASN A 1 89 ? -16.784 -2.813 2.586 1.00 78.44 89 ASN A O 1
ATOM 654 N N . VAL A 1 90 ? -17.547 -4.465 3.920 1.00 79.75 90 VAL A N 1
ATOM 655 C CA . VAL A 1 90 ? -16.339 -4.552 4.753 1.00 79.75 90 VAL A CA 1
ATOM 656 C C . VAL A 1 90 ? -15.125 -4.813 3.860 1.00 79.75 90 VAL A C 1
ATOM 658 O O . VAL A 1 90 ? -15.117 -5.768 3.084 1.00 79.75 90 VAL A O 1
ATOM 661 N N . LEU A 1 91 ? -14.120 -3.949 3.981 1.00 83.06 91 LEU A N 1
ATOM 662 C CA . LEU A 1 91 ? -12.863 -4.005 3.248 1.00 83.06 91 LEU A CA 1
ATOM 663 C C . LEU A 1 91 ? -11.727 -4.047 4.264 1.00 83.06 91 LEU A C 1
ATOM 665 O O . LEU A 1 91 ? -11.641 -3.162 5.118 1.00 83.06 91 LEU A O 1
ATOM 669 N N . THR A 1 92 ? -10.870 -5.061 4.184 1.00 90.69 92 THR A N 1
ATOM 670 C CA . THR A 1 92 ? -9.656 -5.091 5.003 1.00 90.69 92 THR A CA 1
ATOM 671 C C . THR A 1 92 ? -8.524 -4.316 4.338 1.00 90.69 92 THR A C 1
ATOM 673 O O . THR A 1 92 ? -8.523 -4.080 3.128 1.00 90.69 92 THR A O 1
ATOM 676 N N . GLY A 1 93 ? -7.525 -3.934 5.130 1.00 89.31 93 GLY A N 1
ATOM 677 C CA . GLY A 1 93 ? -6.301 -3.325 4.624 1.00 89.31 93 GLY A CA 1
ATOM 678 C C . GLY A 1 93 ? -5.603 -4.185 3.577 1.00 89.31 93 GLY A C 1
ATOM 679 O O . GLY A 1 93 ? -5.180 -3.683 2.536 1.00 89.31 93 GLY A O 1
ATOM 680 N N . LEU A 1 94 ? -5.548 -5.495 3.822 1.00 92.44 94 LEU A N 1
ATOM 681 C CA . LEU A 1 94 ? -4.988 -6.459 2.885 1.00 92.44 94 LEU A CA 1
ATOM 682 C C . LEU A 1 94 ? -5.785 -6.531 1.572 1.00 92.44 94 LEU A C 1
ATOM 684 O O . LEU A 1 94 ? -5.179 -6.559 0.501 1.00 92.44 94 LEU A O 1
ATOM 688 N N . ASP A 1 95 ? -7.120 -6.508 1.630 1.00 91.19 95 ASP A N 1
ATOM 689 C CA . ASP A 1 95 ? -7.961 -6.479 0.424 1.00 91.19 95 ASP A CA 1
ATOM 690 C C . ASP A 1 95 ? -7.694 -5.229 -0.421 1.00 91.19 95 ASP A C 1
ATOM 692 O O . ASP A 1 95 ? -7.603 -5.316 -1.647 1.00 91.19 95 ASP A O 1
ATOM 696 N N . ALA A 1 96 ? -7.529 -4.069 0.225 1.00 90.62 96 ALA A N 1
ATOM 697 C CA . ALA A 1 96 ? -7.200 -2.822 -0.459 1.00 90.62 96 ALA A CA 1
ATOM 698 C C . ALA A 1 96 ? -5.843 -2.911 -1.178 1.00 90.62 96 ALA A C 1
ATOM 700 O O . ALA A 1 96 ? -5.760 -2.586 -2.362 1.00 90.62 96 ALA A O 1
ATOM 701 N N . VAL A 1 97 ? -4.805 -3.418 -0.499 1.00 93.00 97 VAL A N 1
ATOM 702 C CA . VAL A 1 97 ? -3.468 -3.569 -1.098 1.00 93.00 97 VAL A CA 1
ATOM 703 C C . VAL A 1 97 ? -3.502 -4.551 -2.268 1.00 93.00 97 VAL A C 1
ATOM 705 O O . VAL A 1 97 ? -2.970 -4.255 -3.334 1.00 93.00 97 VAL A O 1
ATOM 708 N N . ASN A 1 98 ? -4.171 -5.695 -2.107 1.00 91.50 98 ASN A N 1
ATOM 709 C CA . ASN A 1 98 ? -4.306 -6.687 -3.173 1.00 91.50 98 ASN A CA 1
ATOM 710 C C . ASN A 1 98 ? -5.056 -6.129 -4.388 1.00 91.50 98 ASN A C 1
ATOM 712 O O . ASN A 1 98 ? -4.692 -6.437 -5.523 1.00 91.50 98 ASN A O 1
ATOM 716 N N . ALA A 1 99 ? -6.074 -5.290 -4.168 1.00 88.25 99 ALA A N 1
ATOM 717 C CA . ALA A 1 99 ? -6.775 -4.613 -5.249 1.00 88.25 99 ALA A CA 1
ATOM 718 C C . ALA A 1 99 ? -5.833 -3.688 -6.036 1.00 88.25 99 ALA A C 1
ATOM 720 O O . ALA A 1 99 ? -5.802 -3.785 -7.260 1.00 88.25 99 ALA A O 1
ATOM 721 N N . TRP A 1 100 ? -5.018 -2.869 -5.362 1.00 90.75 100 TRP A N 1
ATOM 722 C CA . TRP A 1 100 ? -4.034 -2.008 -6.034 1.00 90.75 100 TRP A CA 1
ATOM 723 C C . TRP A 1 100 ? -2.969 -2.819 -6.782 1.00 90.75 100 TRP A C 1
ATOM 725 O O . TRP A 1 100 ? -2.710 -2.565 -7.954 1.00 90.75 100 TRP A O 1
ATOM 735 N N . VAL A 1 101 ? -2.414 -3.863 -6.159 1.00 91.62 101 VAL A N 1
ATOM 736 C CA . VAL A 1 101 ? -1.409 -4.734 -6.793 1.00 91.62 101 VAL A CA 1
ATOM 737 C C . VAL A 1 101 ? -1.979 -5.456 -8.016 1.00 91.62 101 VAL A C 1
ATOM 739 O O . VAL A 1 101 ? -1.263 -5.664 -8.994 1.00 91.62 101 VAL A O 1
ATOM 742 N N . SER A 1 102 ? -3.269 -5.812 -8.014 1.00 88.50 102 SER A N 1
ATOM 743 C CA . SER A 1 102 ? -3.911 -6.466 -9.164 1.00 88.50 102 SER A CA 1
ATOM 744 C C . SER A 1 102 ? -3.886 -5.612 -10.439 1.00 88.50 102 SER A C 1
ATOM 746 O O . SER A 1 102 ? -3.928 -6.158 -11.542 1.00 88.50 102 SER A O 1
ATOM 748 N N . GLU A 1 103 ? -3.725 -4.291 -10.307 1.00 85.38 103 GLU A N 1
ATOM 749 C CA . GLU A 1 103 ? -3.600 -3.358 -11.430 1.00 85.38 103 GLU A CA 1
ATOM 750 C C . GLU A 1 103 ? -2.270 -3.507 -12.185 1.00 85.38 103 GLU A C 1
ATOM 752 O O . GLU A 1 103 ? -2.135 -2.975 -13.286 1.00 85.38 103 GLU A O 1
ATOM 757 N N . GLN A 1 104 ? -1.309 -4.288 -11.670 1.00 85.38 104 GLN A N 1
ATOM 758 C CA . GLN A 1 104 ? -0.035 -4.584 -12.342 1.00 85.38 104 GLN A CA 1
ATOM 759 C C . GLN A 1 104 ? -0.201 -5.117 -13.773 1.00 85.38 104 GLN A C 1
ATOM 761 O O . GLN A 1 104 ? 0.671 -4.910 -14.612 1.00 85.38 104 GLN A O 1
ATOM 766 N N . VAL A 1 105 ? -1.329 -5.771 -14.082 1.00 85.56 105 VAL A N 1
ATOM 767 C CA . VAL A 1 105 ? -1.639 -6.265 -15.436 1.00 85.56 105 VAL A CA 1
ATOM 768 C C . VAL A 1 105 ? -1.746 -5.135 -16.467 1.00 85.56 105 VAL A C 1
ATOM 770 O O . VAL A 1 105 ? -1.585 -5.368 -17.664 1.00 85.56 105 VAL A O 1
ATOM 773 N N . TYR A 1 106 ? -1.985 -3.905 -16.008 1.00 84.25 106 TYR A N 1
ATOM 774 C CA . TYR A 1 106 ? -2.037 -2.700 -16.829 1.00 84.25 106 TYR A CA 1
ATOM 775 C C . TYR A 1 106 ? -0.704 -1.946 -16.858 1.00 84.25 106 TYR A C 1
ATOM 777 O O . TYR A 1 106 ? -0.614 -0.914 -17.517 1.00 84.25 106 TYR A O 1
ATOM 785 N N . TYR A 1 107 ? 0.341 -2.430 -16.185 1.00 83.50 107 TYR A N 1
ATOM 786 C CA . TYR A 1 107 ? 1.646 -1.780 -16.162 1.00 83.50 107 TYR A CA 1
ATOM 787 C C . TYR A 1 107 ? 2.604 -2.394 -17.186 1.00 83.50 107 TYR A C 1
ATOM 789 O O . TYR A 1 107 ? 2.791 -3.609 -17.247 1.00 83.50 107 TYR A O 1
ATOM 797 N N . ASN A 1 108 ? 3.252 -1.549 -17.987 1.00 86.38 108 ASN A N 1
ATOM 798 C CA . ASN A 1 108 ? 4.328 -1.964 -18.874 1.00 86.38 108 ASN A CA 1
ATOM 799 C C . ASN A 1 108 ? 5.680 -1.683 -18.218 1.00 86.38 108 ASN A C 1
ATOM 801 O O . ASN A 1 108 ? 6.171 -0.553 -18.207 1.00 86.38 108 ASN A O 1
ATOM 805 N N . TYR A 1 109 ? 6.299 -2.745 -17.708 1.00 83.81 109 TYR A N 1
ATOM 806 C CA . TYR A 1 109 ? 7.607 -2.683 -17.059 1.00 83.81 109 TYR A CA 1
ATOM 807 C C . TYR A 1 109 ? 8.748 -2.314 -18.014 1.00 83.81 109 TYR A C 1
ATOM 809 O O . TYR A 1 109 ? 9.727 -1.718 -17.575 1.00 83.81 109 TYR A O 1
ATOM 817 N N . ALA A 1 110 ? 8.636 -2.623 -19.311 1.00 85.19 110 ALA A N 1
ATOM 818 C CA . ALA A 1 110 ? 9.688 -2.322 -20.282 1.00 85.19 110 ALA A CA 1
ATOM 819 C C . ALA A 1 110 ? 9.754 -0.825 -20.621 1.00 85.19 110 ALA A C 1
ATOM 821 O O . ALA A 1 110 ? 10.836 -0.289 -20.845 1.00 85.19 110 ALA A O 1
ATOM 822 N N . THR A 1 111 ? 8.603 -0.149 -20.649 1.00 86.50 111 THR A N 1
ATOM 823 C CA . THR A 1 111 ? 8.504 1.291 -20.943 1.00 86.50 111 THR A CA 1
ATOM 824 C C . THR A 1 111 ? 8.310 2.146 -19.696 1.00 86.50 111 THR A C 1
ATOM 826 O O . THR A 1 111 ? 8.274 3.370 -19.803 1.00 86.50 111 THR A O 1
ATOM 829 N N . ASN A 1 112 ? 8.196 1.514 -18.524 1.00 84.56 112 ASN A N 1
ATOM 830 C CA . ASN A 1 112 ? 7.928 2.163 -17.245 1.00 84.56 112 ASN A CA 1
ATOM 831 C C . ASN A 1 112 ? 6.690 3.081 -17.310 1.00 84.56 112 ASN A C 1
ATOM 833 O O . ASN A 1 112 ? 6.735 4.248 -16.919 1.00 84.56 112 ASN A O 1
ATOM 837 N N . SER A 1 113 ? 5.597 2.566 -17.880 1.00 84.38 113 SER A N 1
ATOM 838 C CA . SER A 1 113 ? 4.370 3.327 -18.131 1.00 84.38 113 SER A CA 1
ATOM 839 C C . SER A 1 113 ? 3.123 2.463 -17.984 1.00 84.38 113 SER A C 1
ATOM 841 O O . SER A 1 113 ? 3.142 1.273 -18.294 1.00 84.38 113 SER A O 1
ATOM 843 N N . CYS A 1 114 ? 1.999 3.066 -17.606 1.00 82.19 114 CYS A N 1
ATOM 844 C CA . CYS A 1 114 ? 0.709 2.381 -17.647 1.00 82.19 114 CYS A CA 1
ATOM 845 C C . CYS A 1 114 ? 0.239 2.215 -19.101 1.00 82.19 114 CYS A C 1
ATOM 847 O O . CYS A 1 114 ? 0.294 3.156 -19.896 1.00 82.19 114 CYS A O 1
ATOM 849 N N . ASN A 1 115 ? -0.250 1.028 -19.447 1.00 79.06 115 ASN A N 1
ATOM 850 C CA . ASN A 1 115 ? -0.939 0.771 -20.705 1.00 79.06 115 ASN A CA 1
ATOM 851 C C . ASN A 1 115 ? -2.265 1.546 -20.681 1.00 79.06 115 ASN A C 1
ATOM 853 O O . ASN A 1 115 ? -3.125 1.312 -19.833 1.00 79.06 115 ASN A O 1
ATOM 857 N N . GLY A 1 116 ? -2.384 2.541 -21.563 1.00 59.09 116 GLY A N 1
ATOM 858 C CA . GLY A 1 116 ? -3.432 3.558 -21.499 1.00 59.09 116 GLY A CA 1
ATOM 859 C C . GLY A 1 116 ? -4.855 2.998 -21.575 1.00 59.09 116 GLY A C 1
ATOM 860 O O . GLY A 1 116 ? -5.182 2.240 -22.484 1.00 59.09 116 GLY A O 1
ATOM 861 N N . GLY A 1 117 ? -5.706 3.440 -20.644 1.00 55.84 117 GLY A N 1
ATOM 862 C CA . GLY A 1 117 ? -7.166 3.332 -20.741 1.00 55.84 117 GLY A CA 1
ATOM 863 C C . GLY A 1 117 ? -7.886 2.898 -19.464 1.00 55.84 117 GLY A C 1
ATOM 864 O O . GLY A 1 117 ? -9.070 3.194 -19.323 1.00 55.84 117 GLY A O 1
ATOM 865 N N . TYR A 1 118 ? -7.207 2.239 -18.521 1.00 48.88 118 TYR A N 1
ATOM 866 C CA . TYR A 1 118 ? -7.848 1.762 -17.293 1.00 48.88 118 TYR A CA 1
ATOM 867 C C . TYR A 1 118 ? -7.617 2.739 -16.133 1.00 48.88 118 TYR A C 1
ATOM 869 O O . TYR A 1 118 ? -6.513 2.846 -15.606 1.00 48.88 118 TYR A O 1
ATOM 877 N N . SER A 1 119 ? -8.670 3.463 -15.751 1.00 51.47 119 SER A N 1
ATOM 878 C CA . SER A 1 119 ? -8.789 4.120 -14.446 1.00 51.47 119 SER A CA 1
ATOM 879 C C . SER A 1 119 ? -9.780 3.276 -13.642 1.00 51.47 119 SER A C 1
ATOM 881 O O . SER A 1 119 ? -10.982 3.313 -13.927 1.00 51.47 119 SER A O 1
ATOM 883 N N . PRO A 1 120 ? -9.312 2.433 -12.706 1.00 49.16 120 PRO A N 1
ATOM 884 C CA . PRO A 1 120 ? -10.219 1.769 -11.789 1.00 49.16 120 PRO A CA 1
ATOM 885 C C . PRO A 1 120 ? -10.980 2.840 -10.994 1.00 49.16 120 PRO A C 1
ATOM 887 O O . PRO A 1 120 ? -10.405 3.885 -10.675 1.00 49.16 120 PRO A O 1
ATOM 890 N N . PRO A 1 121 ? -12.260 2.612 -10.653 1.00 43.44 121 PRO A N 1
ATOM 89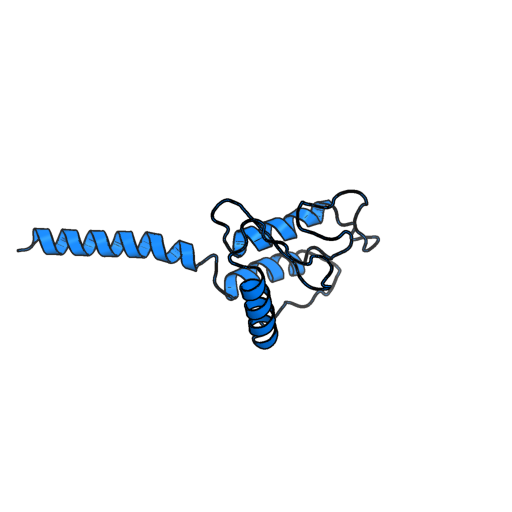1 C CA . PRO A 1 121 ? -13.020 3.561 -9.851 1.00 43.44 121 PRO A CA 1
ATOM 892 C C . PRO A 1 121 ? -12.298 3.788 -8.515 1.00 43.44 121 PRO A C 1
ATOM 894 O O . PRO A 1 121 ? -12.241 2.884 -7.674 1.00 43.44 121 PRO A O 1
ATOM 897 N N . GLY A 1 122 ? -11.713 4.983 -8.365 1.00 49.25 122 GLY A N 1
ATOM 898 C CA . GLY A 1 122 ? -10.928 5.391 -7.198 1.00 49.25 122 GLY A CA 1
ATOM 899 C C . GLY A 1 122 ? -9.448 5.740 -7.427 1.00 49.25 122 GLY A C 1
ATOM 900 O O . GLY A 1 122 ? -8.830 6.137 -6.451 1.00 49.25 122 GLY A O 1
ATOM 901 N N . ASN A 1 123 ? -8.877 5.647 -8.642 1.00 45.78 123 ASN A N 1
ATOM 902 C CA . ASN A 1 123 ? -7.452 5.964 -8.901 1.00 45.78 123 ASN A CA 1
ATOM 903 C C . ASN A 1 123 ? -7.232 6.959 -10.068 1.00 45.78 123 ASN A C 1
ATOM 905 O O . ASN A 1 123 ? -7.890 6.858 -11.110 1.00 45.78 123 ASN A O 1
ATOM 909 N N . ILE A 1 124 ? -6.258 7.881 -9.929 1.00 43.06 124 ILE A N 1
ATOM 910 C CA . ILE A 1 124 ? -5.776 8.737 -11.037 1.00 43.06 124 ILE A CA 1
ATOM 911 C C . ILE A 1 124 ? -4.984 7.889 -12.054 1.00 43.06 124 ILE A C 1
ATOM 913 O O . ILE A 1 124 ? -4.160 7.064 -11.651 1.00 43.06 124 ILE A O 1
ATOM 917 N N . PRO A 1 125 ? -5.124 8.133 -13.372 1.00 36.97 125 PRO A N 1
ATOM 918 C CA . PRO A 1 125 ? -4.179 7.642 -14.375 1.00 36.97 125 PRO A CA 1
ATOM 919 C C . PRO A 1 125 ? -2.715 8.011 -14.058 1.00 36.97 125 PRO A C 1
ATOM 921 O O . PRO A 1 125 ? -2.381 9.188 -13.948 1.00 36.97 125 PRO A O 1
ATOM 924 N N . GLY A 1 126 ? -1.826 7.013 -13.991 1.00 40.69 126 GLY A N 1
ATOM 925 C CA . GLY A 1 126 ? -0.368 7.221 -13.946 1.00 40.69 126 GLY A CA 1
ATOM 926 C C . GLY A 1 126 ? 0.309 7.033 -12.586 1.00 40.69 126 GLY A C 1
ATOM 927 O O . GLY A 1 126 ? 1.509 7.280 -12.479 1.00 40.69 126 GLY A O 1
ATOM 928 N N . GLN A 1 127 ? -0.413 6.575 -11.563 1.00 40.09 127 GLN A N 1
ATOM 929 C CA . GLN A 1 127 ? 0.189 6.210 -10.283 1.00 40.09 127 GLN A CA 1
ATOM 930 C C . GLN A 1 127 ? 0.707 4.765 -10.333 1.00 40.09 127 GLN A C 1
ATOM 932 O O . GLN A 1 127 ? 0.027 3.872 -10.840 1.00 40.09 127 GLN A O 1
ATOM 937 N N . LEU A 1 128 ? 1.938 4.541 -9.864 1.00 41.75 128 LEU A N 1
ATOM 938 C CA . LEU A 1 128 ? 2.517 3.198 -9.807 1.00 41.75 128 LEU A CA 1
ATOM 939 C C . LEU A 1 128 ? 1.679 2.317 -8.861 1.00 41.75 128 LEU A C 1
ATOM 941 O O . LEU A 1 128 ? 1.333 2.778 -7.772 1.00 41.75 128 LEU A O 1
ATOM 945 N N . PRO A 1 129 ? 1.377 1.060 -9.230 1.00 43.66 129 PRO A N 1
ATOM 946 C CA . PRO A 1 129 ? 0.540 0.165 -8.425 1.00 43.66 129 PRO A CA 1
ATOM 947 C C . PRO A 1 129 ? 1.231 -0.382 -7.154 1.00 43.66 129 PRO A C 1
ATOM 949 O O . PRO A 1 129 ? 0.746 -1.351 -6.570 1.00 43.66 129 PRO A O 1
ATOM 952 N N . TYR A 1 130 ? 2.371 0.185 -6.729 1.00 44.44 130 TYR A N 1
ATOM 953 C CA . TYR A 1 130 ? 3.253 -0.370 -5.689 1.00 44.44 130 TYR A CA 1
ATOM 954 C C . TYR A 1 130 ? 4.070 0.655 -4.893 1.00 44.44 130 TYR A C 1
ATOM 956 O O . TYR A 1 130 ? 4.404 1.736 -5.426 1.00 44.44 130 TYR A O 1
#

Mean predicted aligned error: 11.15 Å

Secondary structure (DSSP, 8-state):
-HHHHHHHHHHHHHHHHHHHHHHTTSSHHHHHHHHHHHHHTSTTS-PPPP---HHHHHHHHHHHHHHTT-SS----TTSTT------SS---HHHHHHHHHHGGGGEETTTTEE-TT---TT--TT----